Protein AF-A0A2V9K3F4-F1 (afdb_monomer_lite)

Structure (mmCIF, N/CA/C/O backbone):
data_AF-A0A2V9K3F4-F1
#
_entry.id   AF-A0A2V9K3F4-F1
#
loop_
_atom_site.group_PDB
_atom_site.id
_atom_site.type_symbol
_atom_site.label_atom_id
_atom_site.label_alt_id
_atom_site.label_comp_id
_atom_site.label_asym_id
_atom_site.label_entity_id
_atom_site.label_seq_id
_atom_site.pdbx_PDB_ins_code
_atom_site.Cartn_x
_atom_site.Cartn_y
_atom_site.Cartn_z
_atom_site.occupancy
_atom_site.B_iso_or_equiv
_atom_site.auth_seq_id
_atom_site.auth_comp_id
_atom_site.auth_asym_id
_atom_site.auth_atom_id
_atom_site.pdbx_PDB_model_num
ATOM 1 N N . MET A 1 1 ? 18.395 -12.376 15.062 1.00 30.78 1 MET A N 1
ATOM 2 C CA . MET A 1 1 ? 19.536 -12.299 14.127 1.00 30.78 1 MET A CA 1
ATOM 3 C C . MET A 1 1 ? 19.004 -11.731 12.817 1.00 30.78 1 MET A C 1
ATOM 5 O O . MET A 1 1 ? 18.417 -12.458 12.029 1.00 30.78 1 MET A O 1
ATOM 9 N N . LEU A 1 2 ? 19.051 -10.403 12.683 1.00 32.88 2 LEU A N 1
ATOM 10 C CA . LEU A 1 2 ? 18.543 -9.669 11.524 1.00 32.88 2 LEU A CA 1
ATOM 11 C C . LEU A 1 2 ? 19.558 -9.824 10.388 1.00 32.88 2 LEU A C 1
ATOM 13 O O . LEU A 1 2 ? 20.683 -9.348 10.513 1.00 32.88 2 LEU A O 1
ATOM 17 N N . SER A 1 3 ? 19.181 -10.496 9.300 1.00 33.34 3 SER A N 1
ATOM 18 C CA . SER A 1 3 ? 19.919 -10.372 8.042 1.00 33.34 3 SER A CA 1
ATOM 19 C C . SER A 1 3 ? 19.571 -9.002 7.471 1.00 33.34 3 SER A C 1
ATOM 21 O O . SER A 1 3 ? 18.602 -8.833 6.736 1.00 33.34 3 SER A O 1
ATOM 23 N N . VAL A 1 4 ? 20.321 -7.996 7.919 1.00 42.50 4 VAL A N 1
ATOM 24 C CA . VAL A 1 4 ? 20.440 -6.715 7.232 1.00 42.50 4 VAL A CA 1
ATOM 25 C C . VAL A 1 4 ? 21.004 -7.066 5.861 1.00 42.50 4 VAL A C 1
ATOM 27 O O . VAL A 1 4 ? 22.175 -7.419 5.750 1.00 42.50 4 VAL A O 1
ATOM 30 N N . MET A 1 5 ? 20.139 -7.098 4.844 1.00 41.75 5 MET A N 1
ATOM 31 C CA . MET A 1 5 ? 20.550 -7.346 3.467 1.00 41.75 5 MET A CA 1
ATOM 32 C C . MET A 1 5 ? 21.596 -6.297 3.105 1.00 41.75 5 MET A C 1
ATOM 34 O O . MET A 1 5 ? 21.291 -5.105 3.041 1.00 41.75 5 MET A O 1
ATOM 38 N N . GLU A 1 6 ? 22.836 -6.738 2.898 1.00 37.28 6 GLU A N 1
ATOM 39 C CA . GLU A 1 6 ? 23.865 -5.904 2.299 1.00 37.28 6 GLU A CA 1
ATOM 40 C C . GLU A 1 6 ? 23.307 -5.347 0.989 1.00 37.28 6 GLU A C 1
ATOM 42 O O . GLU A 1 6 ? 22.995 -6.087 0.051 1.00 37.28 6 GLU A O 1
ATOM 47 N N . LYS A 1 7 ? 23.164 -4.020 0.934 1.00 43.72 7 LYS A N 1
ATOM 48 C CA . LYS A 1 7 ? 23.034 -3.277 -0.316 1.00 43.72 7 LYS A CA 1
ATOM 49 C C . LYS A 1 7 ? 24.243 -3.686 -1.157 1.00 43.72 7 LYS A C 1
ATOM 51 O O . LYS A 1 7 ? 25.351 -3.216 -0.921 1.00 43.72 7 LYS A O 1
ATOM 56 N N . THR A 1 8 ? 24.065 -4.599 -2.105 1.00 47.72 8 THR A N 1
ATOM 57 C CA . THR A 1 8 ? 25.105 -4.902 -3.087 1.00 47.72 8 THR A CA 1
ATOM 58 C C . THR A 1 8 ? 25.167 -3.707 -4.033 1.00 47.72 8 THR A C 1
ATOM 60 O O . THR A 1 8 ? 24.458 -3.611 -5.028 1.00 47.72 8 THR A O 1
ATOM 63 N N . THR A 1 9 ? 25.977 -2.720 -3.653 1.00 56.34 9 THR A N 1
ATOM 64 C CA . THR A 1 9 ? 26.010 -1.365 -4.229 1.00 56.34 9 THR A CA 1
ATOM 65 C C . THR A 1 9 ? 26.473 -1.326 -5.691 1.00 56.34 9 THR A C 1
ATOM 67 O O . THR A 1 9 ? 26.384 -0.284 -6.331 1.00 56.34 9 THR A O 1
ATOM 70 N N . ASN A 1 10 ? 26.919 -2.448 -6.268 1.00 58.69 10 ASN A N 1
ATOM 71 C CA . ASN A 1 10 ? 27.431 -2.498 -7.635 1.00 58.69 10 ASN A CA 1
ATOM 72 C C . ASN A 1 10 ? 26.589 -3.401 -8.543 1.00 58.69 10 ASN A C 1
ATOM 74 O O . ASN A 1 10 ? 26.589 -4.626 -8.425 1.00 58.69 10 ASN A O 1
ATOM 78 N N . ARG A 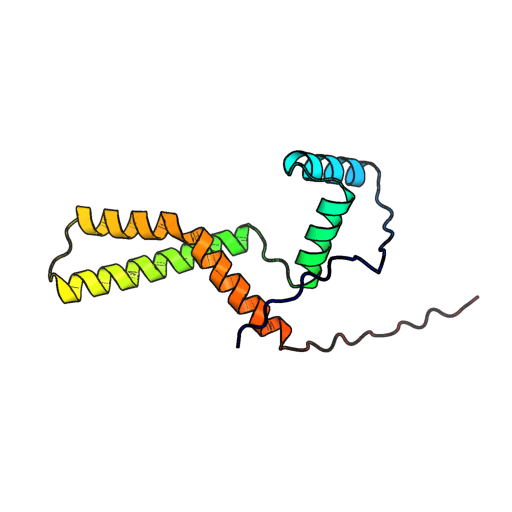1 11 ? 25.918 -2.777 -9.519 1.00 66.19 11 ARG A N 1
ATOM 79 C CA . ARG A 1 11 ? 25.251 -3.458 -10.637 1.00 66.19 11 ARG A CA 1
ATOM 80 C C . ARG A 1 11 ? 26.324 -4.075 -11.549 1.00 66.19 11 ARG A C 1
ATOM 82 O O . ARG A 1 11 ? 27.013 -3.356 -12.263 1.00 66.19 11 ARG A O 1
ATOM 89 N N . THR A 1 12 ? 26.486 -5.400 -11.531 1.00 74.94 12 THR A N 1
ATOM 90 C CA . THR A 1 12 ? 27.555 -6.113 -12.273 1.00 74.94 12 THR A CA 1
ATOM 91 C C . THR A 1 12 ? 27.132 -6.646 -13.646 1.00 74.94 12 THR A C 1
ATOM 93 O O . THR A 1 12 ? 27.963 -7.157 -14.398 1.00 74.94 12 THR A O 1
ATOM 96 N N . LYS A 1 13 ? 25.842 -6.554 -13.988 1.00 80.38 13 LYS A N 1
ATOM 97 C CA . LYS A 1 13 ? 25.260 -7.059 -15.240 1.00 80.38 13 LYS A CA 1
ATOM 98 C C . LYS A 1 13 ? 24.474 -5.952 -15.938 1.00 80.38 13 LYS A C 1
ATOM 100 O O . LYS A 1 13 ? 23.859 -5.118 -15.279 1.00 80.38 13 LYS A O 1
ATOM 105 N N . ARG A 1 14 ? 24.495 -5.951 -17.275 1.00 84.19 14 ARG A N 1
ATOM 106 C CA . ARG A 1 14 ? 23.805 -4.961 -18.113 1.00 84.19 14 ARG A CA 1
ATOM 107 C C . ARG A 1 14 ? 22.762 -5.642 -18.990 1.00 84.19 14 ARG A C 1
ATOM 109 O O . ARG A 1 14 ? 23.044 -6.674 -19.590 1.00 84.19 14 ARG A O 1
ATOM 116 N N . ILE A 1 15 ? 21.598 -5.011 -19.104 1.00 82.94 15 ILE A N 1
ATOM 117 C CA . ILE A 1 15 ? 20.546 -5.369 -20.057 1.00 82.94 15 ILE A CA 1
ATOM 118 C C . ILE A 1 15 ? 20.520 -4.279 -21.135 1.00 82.94 15 ILE A C 1
ATOM 120 O O . ILE A 1 15 ? 20.455 -3.092 -20.815 1.00 82.94 15 ILE A O 1
ATOM 124 N N . GLY A 1 16 ? 20.625 -4.666 -22.406 1.00 86.44 16 GLY A N 1
ATOM 125 C CA . GLY A 1 16 ? 20.460 -3.764 -23.547 1.00 86.44 16 GLY A CA 1
ATOM 126 C C . GLY A 1 16 ? 19.125 -4.032 -24.232 1.00 86.44 16 GLY A C 1
ATOM 127 O O . GLY A 1 16 ? 18.935 -5.121 -24.763 1.00 86.44 16 GLY A O 1
ATOM 128 N N . VAL A 1 17 ? 18.216 -3.055 -24.228 1.00 87.62 17 VAL A N 1
ATOM 129 C CA . VAL A 1 17 ? 16.896 -3.157 -24.874 1.00 87.62 17 VAL A CA 1
ATOM 130 C C . VAL A 1 17 ? 16.772 -2.053 -25.916 1.00 87.62 17 VAL A C 1
ATOM 132 O O . VAL A 1 17 ? 17.080 -0.897 -25.632 1.00 87.62 17 VAL A O 1
ATOM 135 N N . ARG A 1 18 ? 16.328 -2.409 -27.124 1.00 92.69 18 ARG A N 1
ATOM 136 C CA . ARG A 1 18 ? 15.921 -1.440 -28.148 1.00 92.69 18 ARG A CA 1
ATOM 137 C C . ARG A 1 18 ? 14.411 -1.264 -28.065 1.00 92.69 18 ARG A C 1
ATOM 139 O O . ARG A 1 18 ? 13.688 -2.253 -28.009 1.00 92.69 18 ARG A O 1
ATOM 146 N N . VAL A 1 19 ? 13.959 -0.019 -28.058 1.00 92.19 19 VAL A N 1
ATOM 147 C CA . VAL A 1 19 ? 12.542 0.352 -28.040 1.00 92.19 19 VAL A CA 1
ATOM 148 C C . VAL A 1 19 ? 12.266 1.323 -29.180 1.00 92.19 19 VAL A C 1
ATOM 150 O O . VAL A 1 19 ? 13.192 1.956 -29.689 1.00 92.19 19 VAL A O 1
ATOM 153 N N . HIS A 1 20 ? 11.006 1.427 -29.586 1.00 96.88 20 HIS A N 1
ATOM 154 C CA . HIS A 1 20 ? 10.583 2.461 -30.522 1.00 96.88 20 HIS A CA 1
ATOM 155 C C . HIS A 1 20 ? 10.686 3.860 -29.889 1.00 96.88 20 HIS A C 1
ATOM 157 O O . HIS A 1 20 ? 10.682 4.007 -28.664 1.00 96.88 20 HIS A O 1
ATOM 163 N N . GLU A 1 21 ? 10.798 4.884 -30.735 1.00 95.38 21 GLU A N 1
ATOM 164 C CA . GLU A 1 21 ? 11.007 6.281 -30.329 1.00 95.38 21 GLU A CA 1
ATOM 165 C C . GLU A 1 21 ? 9.861 6.823 -29.456 1.00 95.38 21 GLU A C 1
ATOM 167 O O . GLU A 1 21 ? 10.080 7.520 -28.468 1.00 95.38 21 GLU A O 1
ATOM 172 N N . ASP A 1 22 ? 8.620 6.465 -29.769 1.00 96.06 22 ASP A N 1
ATOM 173 C CA . ASP A 1 22 ? 7.430 6.821 -28.992 1.00 96.06 22 ASP A CA 1
ATOM 174 C C . ASP A 1 22 ? 7.463 6.218 -27.577 1.00 96.06 22 ASP A C 1
ATOM 176 O O . ASP A 1 22 ? 7.193 6.906 -26.586 1.00 96.06 22 ASP A O 1
ATOM 180 N N . VAL A 1 23 ? 7.871 4.952 -27.468 1.00 94.38 23 VAL A N 1
ATOM 181 C CA . VAL A 1 23 ? 8.068 4.266 -26.186 1.00 94.38 23 VAL A CA 1
ATOM 182 C C . VAL A 1 23 ? 9.204 4.919 -25.403 1.00 94.38 23 VAL A C 1
ATOM 184 O O . VAL A 1 23 ? 9.040 5.186 -24.213 1.00 94.38 23 VAL A O 1
ATOM 187 N N . PHE A 1 24 ? 10.328 5.231 -26.054 1.00 94.62 24 PHE A N 1
ATOM 188 C CA . PHE A 1 24 ? 11.454 5.919 -25.418 1.00 94.62 24 PHE A CA 1
ATOM 189 C C . PHE A 1 24 ? 11.026 7.258 -24.805 1.00 94.62 24 PHE A C 1
ATOM 191 O O . PHE A 1 24 ? 11.320 7.532 -23.640 1.00 94.62 24 PHE A O 1
ATOM 198 N N . ASN A 1 25 ? 10.268 8.060 -25.556 1.00 95.00 25 ASN A N 1
ATOM 199 C CA . ASN A 1 25 ? 9.778 9.353 -25.089 1.00 95.00 25 ASN A CA 1
ATOM 200 C C . ASN A 1 25 ? 8.803 9.222 -23.911 1.00 95.00 25 ASN A C 1
ATOM 202 O O . ASN A 1 25 ? 8.909 9.986 -22.951 1.00 95.00 25 ASN A O 1
ATOM 206 N N . ARG A 1 26 ? 7.915 8.217 -23.918 1.00 94.94 26 ARG A N 1
ATOM 207 C CA . ARG A 1 26 ? 7.059 7.919 -22.756 1.00 94.94 26 ARG A CA 1
ATOM 208 C C . ARG A 1 26 ? 7.866 7.538 -21.519 1.00 94.94 26 ARG A C 1
ATOM 210 O O . ARG A 1 26 ? 7.616 8.074 -20.445 1.00 94.94 26 ARG A O 1
ATOM 217 N N . LEU A 1 27 ? 8.843 6.641 -21.655 1.00 93.31 27 LEU A N 1
ATOM 218 C CA . LEU A 1 27 ? 9.690 6.230 -20.531 1.00 93.31 27 LEU A CA 1
ATOM 219 C C . LEU A 1 27 ? 10.474 7.418 -19.956 1.00 93.31 27 LEU A C 1
ATOM 221 O O . LEU A 1 27 ? 10.586 7.551 -18.739 1.00 93.31 27 LEU A O 1
ATOM 225 N N . ARG A 1 28 ? 10.956 8.319 -20.822 1.00 93.06 28 ARG A N 1
ATOM 226 C CA . ARG A 1 28 ? 11.623 9.560 -20.411 1.00 93.06 28 ARG A CA 1
ATOM 227 C C . ARG A 1 28 ? 10.698 10.483 -19.619 1.00 93.06 28 ARG A C 1
ATOM 229 O O . ARG A 1 28 ? 11.127 11.049 -18.620 1.00 93.06 28 ARG A O 1
ATOM 236 N N . GLN A 1 29 ? 9.439 10.626 -20.032 1.00 93.62 29 GLN A N 1
ATOM 237 C CA . GLN A 1 29 ? 8.456 11.408 -19.275 1.00 93.62 29 GLN A CA 1
ATOM 238 C C . GLN A 1 29 ? 8.206 10.807 -17.888 1.00 93.62 29 GLN A C 1
ATOM 240 O O . GLN A 1 29 ? 8.220 11.537 -16.900 1.00 93.62 29 GLN A O 1
ATOM 245 N N . PHE A 1 30 ? 8.043 9.484 -17.790 1.00 92.50 30 PHE A N 1
ATOM 246 C CA . PHE A 1 30 ? 7.857 8.826 -16.495 1.00 92.50 30 PHE A CA 1
ATOM 247 C C . PHE A 1 30 ? 9.065 8.986 -15.572 1.00 92.50 30 PHE A C 1
ATOM 249 O O . PHE A 1 30 ? 8.882 9.285 -14.395 1.00 92.50 30 PHE A O 1
ATOM 256 N N . SER A 1 31 ? 10.288 8.857 -16.096 1.00 92.56 31 SER A N 1
ATOM 257 C CA . SER A 1 31 ? 11.487 9.043 -15.275 1.00 92.56 31 SER A CA 1
ATOM 258 C C . SER A 1 31 ? 11.617 10.484 -14.774 1.00 92.56 31 SER A C 1
ATOM 260 O O . SER A 1 31 ? 11.990 10.692 -13.625 1.00 92.56 31 SER A O 1
ATOM 262 N N . MET A 1 32 ? 11.265 11.477 -15.602 1.00 90.88 32 MET A N 1
ATOM 263 C CA . MET A 1 32 ? 11.268 12.891 -15.206 1.00 90.88 32 MET A CA 1
ATOM 264 C C . MET A 1 32 ? 10.230 13.200 -14.123 1.00 90.88 32 MET A C 1
ATOM 266 O O . MET A 1 32 ? 10.544 13.937 -13.195 1.00 90.88 32 MET A O 1
ATOM 270 N N . ASN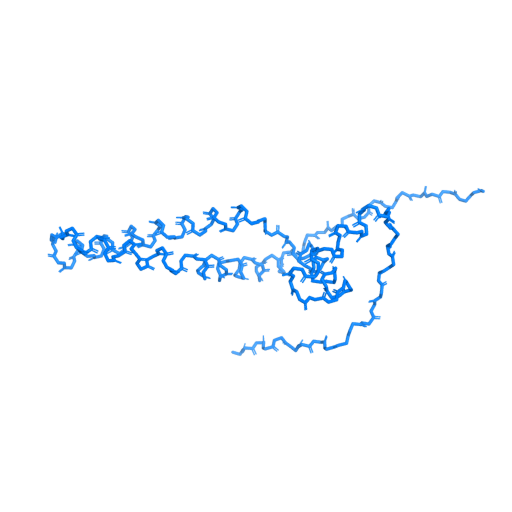 A 1 33 ? 9.032 12.615 -14.208 1.00 90.50 33 ASN A N 1
ATOM 271 C CA . ASN A 1 33 ? 7.986 12.794 -13.194 1.00 90.50 33 ASN A CA 1
ATOM 272 C C . ASN A 1 33 ? 8.389 12.244 -11.817 1.00 90.50 33 ASN A C 1
ATOM 274 O O . ASN A 1 33 ? 7.863 12.694 -10.806 1.00 90.50 33 ASN A O 1
ATOM 278 N N . GLU A 1 34 ? 9.297 11.268 -11.780 1.00 88.31 34 GLU A N 1
ATOM 279 C CA . GLU A 1 34 ? 9.838 10.681 -10.550 1.00 88.31 34 GLU A CA 1
ATOM 280 C C . GLU A 1 34 ? 11.235 11.219 -10.184 1.00 88.31 34 GLU A C 1
ATOM 282 O O . GLU A 1 34 ? 11.888 10.642 -9.320 1.00 88.31 34 GLU A O 1
ATOM 287 N N . GLU A 1 35 ? 11.711 12.282 -10.848 1.00 91.38 35 GLU A N 1
ATOM 288 C CA . GLU A 1 35 ? 13.031 12.901 -10.621 1.00 91.38 35 GLU A CA 1
ATOM 289 C C . GLU A 1 35 ? 14.225 11.927 -10.748 1.00 91.38 35 GLU A C 1
ATOM 291 O O . GLU A 1 35 ? 15.255 12.074 -10.092 1.00 91.38 35 GLU A O 1
ATOM 296 N N . LYS A 1 36 ? 14.112 10.925 -11.630 1.00 90.62 36 LYS A N 1
ATOM 297 C CA . LYS A 1 36 ? 15.124 9.874 -11.846 1.00 90.62 36 LYS A CA 1
ATOM 298 C C . LYS A 1 36 ? 15.715 9.921 -13.249 1.00 90.62 36 LYS A C 1
ATOM 300 O O . LYS A 1 36 ? 15.064 10.327 -14.219 1.00 90.62 36 LYS A O 1
ATOM 305 N N . THR A 1 37 ? 16.939 9.409 -13.405 1.00 91.75 37 THR A N 1
ATOM 306 C CA . THR A 1 37 ? 17.452 9.119 -14.751 1.00 91.75 37 THR A CA 1
ATOM 307 C C . THR A 1 37 ? 16.666 7.967 -15.381 1.00 91.75 37 THR A C 1
ATOM 309 O O . THR A 1 37 ? 16.166 7.072 -14.696 1.00 91.75 37 THR A O 1
ATOM 312 N N . LEU 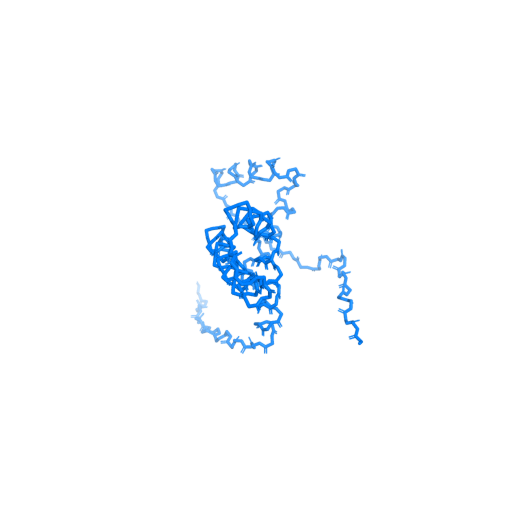A 1 38 ? 16.597 7.940 -16.715 1.00 90.81 38 LEU A N 1
ATOM 313 C CA . LEU A 1 38 ? 15.908 6.871 -17.443 1.00 90.81 38 LEU A CA 1
ATOM 314 C C . LEU A 1 38 ? 16.458 5.477 -17.087 1.00 90.81 38 LEU A C 1
ATOM 316 O O . LEU A 1 38 ? 15.704 4.517 -16.967 1.00 90.81 38 LEU A O 1
ATOM 320 N N . GLY A 1 39 ? 17.777 5.368 -16.900 1.00 88.69 39 GLY A N 1
ATOM 321 C CA . GLY A 1 39 ? 18.429 4.114 -16.524 1.00 88.69 39 GLY A CA 1
ATOM 322 C C . GLY A 1 39 ? 18.064 3.647 -15.115 1.00 88.69 39 GLY A C 1
ATOM 323 O O . GLY A 1 39 ? 17.818 2.457 -14.919 1.00 88.69 39 GLY A O 1
ATOM 324 N N . GLU A 1 40 ? 17.996 4.564 -14.149 1.00 88.00 40 GLU A N 1
ATOM 325 C CA . GLU A 1 40 ? 17.576 4.256 -12.776 1.00 88.00 40 GLU A CA 1
ATOM 326 C C . GLU A 1 40 ? 16.115 3.830 -12.733 1.00 88.00 40 GLU A C 1
ATOM 328 O O . GLU A 1 40 ? 15.817 2.753 -12.219 1.00 88.00 40 GLU A O 1
ATOM 333 N N . TRP A 1 41 ? 15.236 4.610 -13.364 1.00 92.25 41 TRP A N 1
ATOM 334 C CA . TRP A 1 41 ? 13.810 4.311 -13.425 1.00 92.25 41 TRP A CA 1
ATOM 335 C C . TRP A 1 41 ? 13.553 2.938 -14.064 1.00 92.25 41 TRP A C 1
ATOM 337 O O . TRP A 1 41 ? 12.882 2.089 -13.481 1.00 92.25 41 TRP A O 1
ATOM 347 N N . CYS A 1 42 ? 14.168 2.655 -15.218 1.00 89.88 42 CYS A N 1
ATOM 348 C CA . CYS A 1 42 ? 14.047 1.347 -15.867 1.00 89.88 42 CYS A CA 1
ATOM 349 C C . CYS A 1 42 ? 14.622 0.214 -15.005 1.00 89.88 42 CYS A C 1
ATOM 351 O O . CYS A 1 42 ? 14.033 -0.864 -14.944 1.00 89.88 42 CYS A O 1
ATOM 353 N N . SER A 1 43 ? 15.761 0.432 -14.337 1.00 86.44 43 SER A N 1
ATOM 354 C CA . SER A 1 43 ? 16.365 -0.569 -13.450 1.00 86.44 43 SER A CA 1
ATOM 355 C C . SER A 1 43 ? 15.443 -0.917 -12.286 1.00 86.44 43 SER A C 1
ATOM 357 O O . SER A 1 43 ? 15.347 -2.093 -11.941 1.00 86.44 43 SER A O 1
ATOM 359 N N . GLU A 1 44 ? 14.792 0.070 -11.677 1.00 85.06 44 GLU A N 1
ATOM 360 C CA . GLU A 1 44 ? 13.847 -0.143 -10.580 1.00 85.06 44 GLU A CA 1
ATOM 361 C C . GLU A 1 44 ? 12.622 -0.913 -11.061 1.00 85.06 44 GLU A C 1
ATOM 363 O O . GLU A 1 44 ? 12.325 -1.969 -10.511 1.00 85.06 44 GLU A O 1
ATOM 368 N N . ARG A 1 45 ? 11.989 -0.482 -12.159 1.00 86.56 45 ARG A N 1
ATOM 369 C CA . ARG A 1 45 ? 10.809 -1.172 -12.706 1.00 86.56 45 ARG A CA 1
ATOM 370 C C . ARG A 1 45 ? 11.101 -2.606 -13.145 1.00 86.56 45 ARG A C 1
ATOM 372 O O . ARG A 1 45 ? 10.302 -3.499 -12.886 1.00 86.56 45 ARG A O 1
ATOM 379 N N . LEU A 1 46 ? 12.254 -2.861 -13.767 1.00 86.25 46 LEU A N 1
ATOM 380 C CA . LEU A 1 46 ? 12.672 -4.225 -14.114 1.00 86.25 46 LEU A CA 1
ATOM 381 C C . LEU A 1 46 ? 12.937 -5.080 -12.873 1.00 86.25 46 LEU A C 1
ATOM 383 O O . LEU A 1 46 ? 12.640 -6.272 -12.879 1.00 86.25 46 LEU A O 1
ATOM 387 N N . THR A 1 47 ? 13.475 -4.474 -11.814 1.00 81.25 47 THR A N 1
ATOM 388 C CA . THR A 1 47 ? 13.675 -5.156 -10.532 1.00 81.25 47 THR A CA 1
ATOM 389 C C . THR A 1 47 ? 12.322 -5.501 -9.911 1.00 81.25 47 THR A C 1
ATOM 391 O O . THR A 1 47 ? 12.090 -6.664 -9.603 1.00 81.25 47 THR A O 1
ATOM 394 N N . GLU A 1 48 ? 11.395 -4.546 -9.815 1.00 77.19 48 GLU A N 1
ATOM 395 C CA . GLU A 1 48 ? 10.027 -4.781 -9.328 1.00 77.19 48 GLU A CA 1
ATOM 396 C C . GLU A 1 48 ? 9.331 -5.908 -10.102 1.00 77.19 48 GLU A C 1
ATOM 398 O O . GLU A 1 48 ? 8.777 -6.822 -9.501 1.00 77.19 48 GLU A O 1
ATOM 403 N N . LEU A 1 49 ? 9.413 -5.902 -11.437 1.00 79.25 49 LEU A N 1
ATOM 404 C CA . LEU A 1 49 ? 8.839 -6.962 -12.270 1.00 79.25 49 LEU A CA 1
ATOM 405 C C . LEU A 1 49 ? 9.469 -8.333 -12.000 1.00 79.25 49 LEU A C 1
ATOM 407 O O . LEU A 1 49 ? 8.749 -9.329 -11.940 1.00 79.25 49 LEU A O 1
ATOM 411 N N . ALA A 1 50 ? 10.791 -8.397 -11.828 1.00 78.38 50 ALA A N 1
ATOM 412 C CA . ALA A 1 50 ? 11.504 -9.650 -11.584 1.00 78.38 50 ALA A CA 1
ATOM 413 C C . ALA A 1 50 ? 11.164 -10.279 -10.223 1.00 78.38 50 ALA A C 1
ATOM 415 O O . ALA A 1 50 ? 11.146 -11.503 -1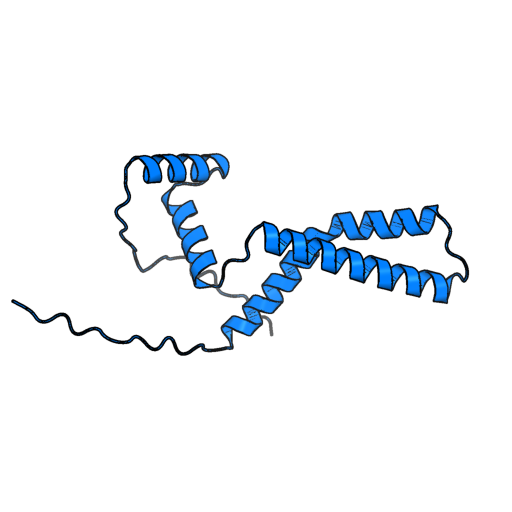0.105 1.00 78.38 50 ALA A O 1
ATOM 416 N N . TRP A 1 51 ? 10.875 -9.457 -9.212 1.00 69.19 51 TRP A N 1
ATOM 417 C CA . TRP A 1 51 ? 10.512 -9.913 -7.863 1.00 69.19 51 TRP A CA 1
ATOM 418 C C . TRP A 1 51 ? 9.000 -10.085 -7.654 1.00 69.19 51 TRP A C 1
ATOM 420 O O . TRP A 1 51 ? 8.568 -10.505 -6.581 1.00 69.19 51 TRP A O 1
ATOM 430 N N . GLY A 1 52 ? 8.206 -9.834 -8.697 1.00 68.06 52 GLY A N 1
ATOM 431 C CA . GLY A 1 52 ? 6.753 -9.784 -8.645 1.00 68.06 52 GLY A CA 1
ATOM 432 C C . GLY A 1 52 ? 6.291 -8.339 -8.507 1.00 68.06 52 GLY A C 1
ATOM 433 O O . GLY A 1 52 ? 6.595 -7.662 -7.533 1.00 68.06 52 GLY A O 1
ATOM 434 N N . PHE A 1 53 ? 5.553 -7.863 -9.505 1.00 72.69 53 PHE A N 1
ATOM 435 C CA . PHE A 1 53 ? 4.992 -6.519 -9.508 1.00 72.69 53 PHE A CA 1
ATOM 436 C C . PHE A 1 53 ? 3.557 -6.556 -8.990 1.00 72.69 53 PHE A C 1
ATOM 438 O O . PHE A 1 53 ? 2.690 -7.208 -9.578 1.00 72.69 53 PHE A O 1
ATOM 445 N N . VAL A 1 54 ? 3.288 -5.819 -7.915 1.00 77.25 54 VAL A N 1
ATOM 446 C CA . VAL A 1 54 ? 1.920 -5.537 -7.471 1.00 77.25 54 VAL A CA 1
ATOM 447 C C . VAL A 1 54 ? 1.460 -4.265 -8.156 1.00 77.25 54 VAL A C 1
ATOM 449 O O . VAL A 1 54 ? 2.064 -3.204 -8.009 1.00 77.25 54 VAL A O 1
ATOM 452 N N . THR A 1 55 ? 0.374 -4.377 -8.915 1.00 83.12 55 THR A N 1
ATOM 453 C CA . THR A 1 55 ? -0.199 -3.229 -9.614 1.00 83.12 55 THR A CA 1
ATOM 454 C C . THR A 1 55 ? -0.682 -2.174 -8.610 1.00 83.12 55 THR A C 1
ATOM 456 O O . THR A 1 55 ? -1.111 -2.531 -7.509 1.00 83.12 55 THR A O 1
ATOM 459 N N . PRO A 1 56 ? -0.696 -0.876 -8.972 1.00 85.00 56 PRO A N 1
ATOM 460 C CA . PRO A 1 56 ? -1.239 0.168 -8.101 1.00 85.00 56 PRO A CA 1
ATOM 461 C C . PRO A 1 56 ? -2.671 -0.127 -7.639 1.00 85.00 56 PRO A C 1
ATOM 463 O O . PRO A 1 56 ? -3.006 0.091 -6.478 1.00 85.00 56 PRO A O 1
ATOM 466 N N . PHE A 1 57 ? -3.493 -0.701 -8.525 1.00 86.81 57 PHE A N 1
ATOM 467 C CA . PHE A 1 57 ? -4.847 -1.141 -8.196 1.00 86.81 57 PHE A CA 1
ATOM 468 C C . PHE A 1 57 ? -4.857 -2.261 -7.148 1.00 86.81 57 PHE A C 1
ATOM 470 O O . PHE A 1 57 ? -5.614 -2.187 -6.186 1.00 86.81 57 PHE A O 1
ATOM 477 N N . ALA A 1 58 ? -3.994 -3.270 -7.288 1.00 87.00 58 ALA A N 1
ATOM 478 C CA . ALA A 1 58 ? -3.883 -4.342 -6.304 1.00 87.00 58 ALA A CA 1
ATOM 479 C C . ALA A 1 58 ? -3.356 -3.835 -4.948 1.00 87.00 58 ALA A C 1
ATOM 481 O O . ALA A 1 58 ? -3.858 -4.270 -3.914 1.00 87.00 58 ALA A O 1
ATOM 482 N N . LYS A 1 59 ? -2.414 -2.874 -4.932 1.00 89.62 59 LYS A N 1
ATOM 483 C CA . LYS A 1 59 ? -1.961 -2.215 -3.690 1.00 89.62 59 LYS A CA 1
ATOM 484 C C . LYS A 1 59 ? -3.106 -1.448 -3.024 1.00 89.62 59 LYS A C 1
ATOM 486 O O . LYS A 1 59 ? -3.303 -1.588 -1.822 1.00 89.62 59 LYS A O 1
ATOM 491 N N . ALA A 1 60 ? -3.877 -0.679 -3.795 1.00 91.94 60 ALA A N 1
ATOM 492 C CA . ALA A 1 60 ? -5.033 0.052 -3.279 1.00 91.94 60 ALA A CA 1
ATOM 493 C C . ALA A 1 60 ? -6.109 -0.893 -2.726 1.00 91.94 60 ALA A C 1
ATOM 495 O O . ALA A 1 60 ? -6.619 -0.664 -1.636 1.00 91.94 60 ALA A O 1
ATOM 496 N N . LEU A 1 61 ? -6.401 -1.990 -3.430 1.00 95.19 61 LEU A N 1
ATOM 497 C CA . LEU A 1 61 ? -7.357 -2.993 -2.967 1.00 95.19 61 LEU A CA 1
ATOM 498 C C . LEU A 1 61 ? -6.907 -3.642 -1.652 1.00 95.19 61 LEU A C 1
ATOM 500 O O . LEU A 1 61 ? -7.710 -3.782 -0.735 1.00 95.19 61 LEU A O 1
ATOM 504 N N . LEU A 1 62 ? -5.626 -4.009 -1.543 1.00 94.25 62 LEU A N 1
ATOM 505 C CA . LEU A 1 62 ? -5.076 -4.563 -0.307 1.00 94.25 62 LEU A CA 1
ATOM 506 C C . LEU A 1 62 ? -5.166 -3.562 0.852 1.00 94.25 62 LEU A C 1
ATOM 508 O O . LEU A 1 62 ? -5.525 -3.959 1.955 1.00 94.25 62 LEU A O 1
ATOM 512 N N . ALA A 1 63 ? -4.895 -2.281 0.593 1.00 95.56 63 ALA A N 1
ATOM 513 C CA . ALA A 1 63 ? -5.030 -1.220 1.586 1.00 95.56 63 ALA A CA 1
ATOM 514 C C . ALA A 1 63 ? -6.475 -1.073 2.089 1.00 95.56 63 ALA A C 1
ATOM 516 O O . ALA A 1 63 ? -6.694 -1.001 3.294 1.00 95.56 63 ALA A O 1
ATOM 517 N N . GLU A 1 64 ? -7.474 -1.092 1.202 1.00 97.75 64 GLU A N 1
ATOM 518 C CA . GLU A 1 64 ? -8.883 -1.040 1.627 1.00 97.75 64 GLU A CA 1
ATOM 519 C C . GLU A 1 64 ? -9.306 -2.281 2.427 1.00 97.75 64 GLU A C 1
ATOM 521 O O . GLU A 1 64 ? -10.067 -2.170 3.390 1.00 97.75 64 GLU A O 1
ATOM 526 N N . ILE A 1 65 ? -8.796 -3.466 2.066 1.00 96.56 65 ILE A N 1
ATOM 527 C CA . ILE A 1 65 ? -9.052 -4.705 2.815 1.00 96.56 65 ILE A CA 1
ATOM 528 C C . ILE A 1 65 ? -8.430 -4.626 4.214 1.00 96.56 65 ILE A C 1
ATOM 530 O O . ILE A 1 65 ? -9.123 -4.922 5.187 1.00 96.56 65 ILE A O 1
ATOM 534 N N . ALA A 1 66 ? -7.166 -4.206 4.321 1.00 94.69 66 ALA A N 1
ATOM 535 C CA . ALA A 1 66 ? -6.464 -4.056 5.597 1.00 94.69 66 ALA A CA 1
ATOM 536 C C . ALA A 1 66 ? -7.178 -3.048 6.511 1.00 94.69 66 ALA A C 1
ATOM 538 O O . ALA A 1 66 ? -7.553 -3.397 7.628 1.00 94.69 66 ALA A O 1
ATOM 539 N N . ALA A 1 67 ? -7.509 -1.861 5.990 1.00 97.25 67 ALA A N 1
ATOM 540 C CA . ALA A 1 67 ? -8.262 -0.854 6.736 1.00 97.25 67 ALA A CA 1
ATOM 541 C C . ALA A 1 67 ? -9.617 -1.388 7.224 1.00 97.25 67 ALA A C 1
ATOM 543 O O . ALA A 1 67 ? -9.992 -1.186 8.374 1.00 97.25 67 ALA A O 1
ATOM 544 N N . SER A 1 68 ? -10.352 -2.111 6.373 1.00 97.75 68 SER A N 1
ATOM 545 C CA . SER A 1 68 ? -11.647 -2.693 6.751 1.00 97.75 68 SER A CA 1
ATOM 546 C C . SER A 1 68 ? -11.514 -3.729 7.874 1.00 97.75 68 SER A C 1
ATOM 548 O O . SER A 1 68 ? -12.374 -3.804 8.758 1.00 97.75 68 SER A O 1
ATOM 550 N N . GLN A 1 69 ? -10.442 -4.528 7.856 1.00 96.69 69 GLN A N 1
ATOM 551 C CA . GLN A 1 69 ? -10.138 -5.496 8.911 1.00 96.69 69 GLN A CA 1
ATOM 552 C C . GLN A 1 69 ? -9.782 -4.794 10.222 1.00 96.69 69 GLN A C 1
ATOM 554 O O . GLN A 1 69 ? -10.356 -5.140 11.255 1.00 96.69 69 GLN A O 1
ATOM 559 N N . ASP A 1 70 ? -8.912 -3.786 10.174 1.00 96.75 70 ASP A N 1
ATOM 560 C CA . ASP A 1 70 ? -8.497 -3.014 11.346 1.00 96.75 70 ASP A CA 1
ATOM 561 C C . ASP A 1 70 ? -9.686 -2.283 11.991 1.00 96.75 70 ASP A C 1
ATOM 563 O O . ASP A 1 70 ? -9.951 -2.454 13.183 1.00 96.75 70 ASP A O 1
ATOM 567 N N . ILE A 1 71 ? -10.515 -1.604 11.187 1.00 97.75 71 ILE A N 1
ATOM 568 C CA . ILE A 1 71 ? -11.771 -0.988 11.647 1.00 97.75 71 ILE A CA 1
ATOM 569 C C . ILE A 1 71 ? -12.642 -2.022 12.360 1.00 97.75 71 ILE A C 1
ATOM 571 O O . ILE A 1 71 ? -13.121 -1.779 13.466 1.00 97.75 71 ILE A O 1
ATOM 575 N N . THR A 1 72 ? -12.844 -3.192 11.752 1.00 97.75 72 THR A N 1
ATOM 576 C CA . THR A 1 72 ? -13.696 -4.239 12.332 1.00 97.75 72 THR A CA 1
ATOM 577 C C . THR A 1 72 ? -13.155 -4.713 13.681 1.00 97.75 72 THR A C 1
ATOM 579 O O . THR A 1 72 ? -13.910 -4.800 14.651 1.00 97.75 72 THR A O 1
ATOM 582 N N . VAL A 1 73 ? -11.852 -4.990 13.766 1.00 97.06 73 VAL A N 1
ATOM 583 C CA . VAL A 1 73 ? -11.199 -5.446 15.000 1.00 97.06 73 VAL A CA 1
ATOM 584 C C . VAL A 1 73 ? -11.292 -4.380 16.090 1.00 97.06 73 VAL A C 1
ATOM 586 O O . VAL A 1 73 ? -11.705 -4.688 17.211 1.00 97.06 73 VAL A O 1
ATOM 589 N N . GLN A 1 74 ? -10.977 -3.126 15.770 1.00 96.62 74 GLN A N 1
ATOM 590 C CA . GLN A 1 74 ? -11.015 -2.029 16.734 1.00 96.62 74 GLN A CA 1
ATOM 591 C C . GLN A 1 74 ? -12.435 -1.724 17.220 1.00 96.62 74 GLN A C 1
ATOM 593 O O . GLN A 1 74 ? -12.631 -1.476 18.410 1.00 96.62 74 GLN A O 1
ATOM 598 N N . LEU A 1 75 ? -13.445 -1.797 16.347 1.00 96.44 75 LEU A N 1
ATOM 599 C CA . LEU A 1 75 ? -14.845 -1.639 16.748 1.00 96.44 75 LEU A CA 1
ATOM 600 C C . LEU A 1 75 ? -15.288 -2.759 17.695 1.00 96.44 75 LEU A C 1
ATOM 602 O O . LEU A 1 75 ? -15.891 -2.474 18.730 1.00 96.44 75 LEU A O 1
ATOM 606 N N . LEU A 1 76 ? -14.964 -4.019 17.384 1.00 95.75 76 LEU A N 1
ATOM 607 C CA . LEU A 1 76 ? -15.271 -5.154 18.262 1.00 95.75 76 LEU A CA 1
ATOM 608 C C . LEU A 1 76 ? -14.580 -5.013 19.623 1.00 95.75 76 LEU A C 1
ATOM 610 O O . LEU A 1 76 ? -15.205 -5.243 20.659 1.00 95.75 76 LEU A O 1
ATOM 614 N N . PHE A 1 77 ? -13.319 -4.578 19.633 1.00 95.75 77 PHE A N 1
ATOM 615 C CA . PHE A 1 77 ? -12.577 -4.325 20.864 1.00 95.75 77 PHE A CA 1
ATOM 616 C C . PHE A 1 77 ? -13.188 -3.179 21.684 1.00 95.75 77 PHE A C 1
ATOM 618 O O . PHE A 1 77 ? -13.352 -3.301 22.900 1.00 95.75 77 PHE A O 1
ATOM 625 N N . ALA A 1 78 ? -13.589 -2.084 21.035 1.00 94.31 78 ALA A N 1
ATOM 626 C CA . ALA A 1 78 ? -14.255 -0.961 21.688 1.00 94.31 78 ALA A CA 1
ATOM 627 C C . ALA A 1 78 ? -15.607 -1.371 22.295 1.00 94.31 78 ALA A C 1
ATOM 629 O O . ALA A 1 78 ? -15.903 -0.999 23.427 1.00 94.31 78 ALA A O 1
ATOM 630 N N . ILE A 1 79 ? -16.401 -2.194 21.600 1.00 94.94 79 ILE A N 1
ATOM 631 C CA . ILE A 1 79 ? -17.652 -2.750 22.147 1.00 94.94 79 ILE A CA 1
ATOM 632 C C . ILE A 1 79 ? -17.360 -3.611 23.376 1.00 94.94 79 ILE A C 1
ATOM 634 O O . ILE A 1 79 ? -17.997 -3.438 24.412 1.00 94.94 79 ILE A O 1
ATOM 638 N N . ALA A 1 80 ? -16.383 -4.515 23.284 1.00 93.75 80 ALA A N 1
ATOM 639 C CA . ALA A 1 80 ? -16.049 -5.425 24.375 1.00 93.75 80 ALA A CA 1
ATOM 640 C C . ALA A 1 80 ? -15.552 -4.695 25.635 1.00 93.75 80 ALA A C 1
ATOM 642 O O . ALA A 1 80 ? -15.775 -5.171 26.746 1.00 93.75 80 ALA A O 1
ATOM 643 N N . THR A 1 81 ? -14.888 -3.546 25.474 1.00 93.38 81 THR A N 1
ATOM 644 C CA . THR A 1 81 ? -14.256 -2.808 26.580 1.00 93.38 81 THR A CA 1
ATOM 645 C C . THR A 1 81 ? -15.098 -1.652 27.122 1.00 93.38 81 THR A C 1
ATOM 647 O O . THR A 1 81 ? -15.073 -1.395 28.322 1.00 93.38 81 THR A O 1
ATOM 650 N N . GLN A 1 82 ? -15.848 -0.955 26.266 1.00 89.19 82 GLN A N 1
ATOM 651 C CA . GLN A 1 82 ? -16.602 0.262 26.611 1.00 89.19 82 GLN A CA 1
ATOM 652 C C . GLN A 1 82 ? -18.122 0.043 26.573 1.00 89.19 82 GLN A C 1
ATOM 654 O O . GLN A 1 82 ? -18.899 0.924 26.945 1.00 89.19 82 GLN A O 1
ATOM 659 N N . GLY A 1 83 ? -18.570 -1.129 26.116 1.00 84.44 83 GLY A N 1
ATOM 660 C CA . GLY A 1 83 ? -19.974 -1.505 25.990 1.00 84.44 83 GLY A CA 1
ATOM 661 C C . GLY A 1 83 ? -20.650 -0.866 24.779 1.00 84.44 83 GLY A C 1
ATOM 662 O O . GLY A 1 83 ? -21.056 -1.568 23.855 1.00 84.44 83 GLY A O 1
ATOM 663 N N . ARG A 1 84 ? -20.794 0.467 24.768 1.00 87.88 84 ARG A N 1
ATOM 664 C CA . ARG A 1 84 ? -21.520 1.189 23.711 1.00 87.88 84 ARG A CA 1
ATOM 665 C C . ARG A 1 84 ? -20.603 2.117 22.923 1.00 87.88 84 ARG A C 1
ATOM 667 O O . ARG A 1 84 ? -19.983 3.013 23.482 1.00 87.88 84 ARG A O 1
ATOM 674 N N . LEU A 1 85 ? -20.588 1.935 21.604 1.00 91.75 85 LEU A N 1
ATOM 675 C CA . LEU A 1 85 ? -19.877 2.811 20.677 1.00 91.75 85 LEU A CA 1
ATOM 676 C C . LEU A 1 85 ? -20.608 4.144 20.507 1.00 91.75 85 LEU A C 1
ATOM 678 O O . LEU A 1 85 ? -21.806 4.179 20.209 1.00 91.75 85 LEU A O 1
ATOM 682 N N . THR A 1 86 ? -19.862 5.236 20.646 1.00 93.88 86 THR A N 1
ATOM 683 C CA . THR A 1 86 ? -20.296 6.569 20.222 1.00 93.88 86 THR A CA 1
ATOM 684 C C . THR A 1 86 ? -19.949 6.792 18.752 1.00 93.88 86 THR A C 1
ATOM 686 O O . THR A 1 86 ? -19.058 6.144 18.196 1.00 93.88 86 THR A O 1
ATOM 689 N N . ARG A 1 87 ? -20.645 7.727 18.100 1.00 94.25 87 ARG A N 1
ATOM 690 C CA . ARG A 1 87 ? -20.389 8.062 16.692 1.00 94.25 87 ARG A CA 1
ATOM 691 C C . ARG A 1 87 ? -18.999 8.666 16.507 1.00 94.25 87 ARG A C 1
ATOM 693 O O . ARG A 1 87 ? -18.328 8.388 15.514 1.00 94.25 87 ARG A O 1
ATOM 700 N N . GLU A 1 88 ? -18.572 9.465 17.475 1.00 95.25 88 GLU A N 1
ATOM 701 C CA . GLU A 1 88 ? -17.250 10.074 17.529 1.00 95.25 88 GLU A CA 1
ATOM 702 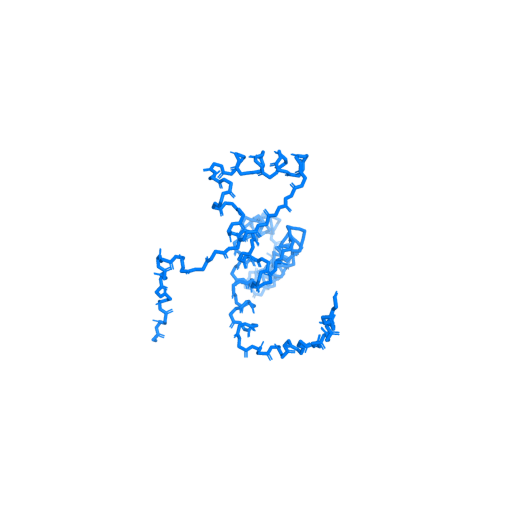C C . GLU A 1 88 ? -16.177 8.984 17.534 1.00 95.25 88 GLU A C 1
ATOM 704 O O . GLU A 1 88 ? -15.262 9.034 16.716 1.00 95.25 88 GLU A O 1
ATOM 709 N N . LYS A 1 89 ? -16.342 7.937 18.359 1.00 93.94 89 LYS A N 1
ATOM 710 C CA . LYS A 1 89 ? -15.349 6.862 18.442 1.00 93.94 89 LYS A CA 1
ATOM 711 C C . LYS A 1 89 ? -15.272 6.021 17.169 1.00 93.94 89 LYS A C 1
ATOM 713 O O . LYS A 1 89 ? -14.178 5.675 16.734 1.00 93.94 89 LYS A O 1
ATOM 718 N N . VAL A 1 90 ? -16.413 5.731 16.538 1.00 96.19 90 VAL A N 1
ATOM 719 C CA . VAL A 1 90 ? -16.445 5.053 15.227 1.00 96.19 90 VAL A CA 1
ATOM 720 C C . VAL A 1 90 ? -15.690 5.869 14.173 1.00 96.19 90 VAL A C 1
ATOM 722 O O . VAL A 1 90 ? -14.940 5.310 13.375 1.00 96.19 90 VAL A O 1
ATOM 725 N N . THR A 1 91 ? -15.877 7.190 14.181 1.00 97.25 91 THR A N 1
ATOM 726 C CA . THR A 1 91 ? -15.242 8.101 13.219 1.00 97.25 91 THR A CA 1
ATOM 727 C C . THR A 1 91 ? -13.732 8.169 13.443 1.00 97.25 91 THR A C 1
ATOM 729 O O . THR A 1 91 ? -12.980 8.091 12.479 1.00 97.25 91 THR A O 1
ATOM 732 N N . GLU A 1 92 ? -13.291 8.247 14.700 1.00 96.75 92 GLU A N 1
ATOM 733 C CA . GLU A 1 92 ? -11.874 8.217 15.086 1.00 96.75 92 GLU A CA 1
ATOM 734 C C . GLU A 1 92 ? -11.180 6.929 14.614 1.00 96.75 92 GLU A C 1
ATOM 736 O O . GLU A 1 92 ? -10.159 7.002 13.936 1.00 96.75 92 GLU A O 1
ATOM 741 N N . ILE A 1 93 ? -11.770 5.760 14.899 1.00 96.81 93 ILE A N 1
ATOM 742 C CA . ILE A 1 93 ? -11.240 4.451 14.473 1.00 96.81 93 ILE A CA 1
ATOM 743 C C . ILE A 1 93 ? -11.141 4.376 12.944 1.00 96.81 93 ILE A C 1
ATOM 745 O O . ILE A 1 93 ? -10.117 3.979 12.395 1.00 96.81 93 ILE A O 1
ATOM 749 N N . THR A 1 94 ? -12.202 4.793 12.248 1.00 96.69 94 THR A N 1
ATOM 750 C CA . THR A 1 94 ? -12.256 4.760 10.780 1.00 96.69 94 THR A CA 1
ATOM 751 C C . THR A 1 94 ? -11.209 5.678 10.153 1.00 96.69 94 THR A C 1
ATOM 753 O O . THR A 1 94 ? -10.543 5.291 9.194 1.00 96.69 94 THR A O 1
ATOM 756 N N . ALA A 1 95 ? -11.043 6.887 10.693 1.00 97.00 95 ALA A N 1
ATOM 757 C CA . ALA A 1 95 ? -10.056 7.842 10.206 1.00 97.00 95 ALA A CA 1
ATOM 758 C C . ALA A 1 95 ? -8.625 7.321 10.400 1.00 97.00 95 ALA A C 1
ATOM 760 O O . ALA A 1 95 ? -7.852 7.334 9.445 1.00 97.00 95 ALA A O 1
ATOM 761 N N . ALA A 1 96 ? -8.307 6.799 11.590 1.00 96.00 96 ALA A N 1
ATOM 762 C CA . ALA A 1 96 ? -6.986 6.255 11.895 1.00 96.00 96 ALA A CA 1
ATOM 763 C C . ALA A 1 96 ? -6.613 5.085 10.966 1.00 96.00 96 ALA A C 1
ATOM 765 O O . ALA A 1 96 ? -5.531 5.077 10.379 1.00 96.00 96 ALA A O 1
ATOM 766 N N . ALA A 1 97 ? -7.534 4.138 10.756 1.00 96.00 97 ALA A N 1
ATOM 767 C CA . ALA A 1 97 ? -7.301 3.008 9.857 1.00 96.00 97 ALA A CA 1
ATOM 768 C C . ALA A 1 97 ? -7.092 3.459 8.400 1.00 96.00 97 ALA A C 1
ATOM 770 O O . ALA A 1 97 ? -6.222 2.950 7.693 1.00 96.00 97 ALA A O 1
ATOM 771 N N . HIS A 1 98 ? -7.859 4.448 7.928 1.00 96.25 98 HIS A N 1
ATOM 772 C CA . HIS A 1 98 ? -7.686 4.980 6.576 1.00 96.25 98 HIS A CA 1
ATOM 773 C C . HIS A 1 98 ? -6.396 5.780 6.380 1.00 96.25 98 HIS A C 1
ATOM 775 O O . HIS A 1 98 ? -5.904 5.825 5.251 1.00 96.25 98 HIS A O 1
ATOM 781 N N . GLU A 1 99 ? -5.857 6.397 7.429 1.00 95.69 99 GLU A N 1
ATOM 782 C CA . GLU A 1 99 ? -4.566 7.089 7.389 1.00 95.69 99 GLU A CA 1
ATOM 783 C C . GLU A 1 99 ? -3.404 6.089 7.264 1.00 95.69 99 GLU A C 1
ATOM 785 O O . GLU A 1 99 ? -2.512 6.281 6.439 1.00 95.69 99 GLU A O 1
ATOM 790 N N . ALA A 1 100 ? -3.466 4.967 7.991 1.00 93.56 100 ALA A N 1
ATOM 791 C CA . ALA A 1 100 ? -2.409 3.949 8.012 1.00 93.56 100 ALA A CA 1
ATOM 792 C C . ALA A 1 100 ? -2.451 2.940 6.841 1.00 93.56 100 ALA A C 1
ATOM 794 O O . ALA A 1 100 ? -1.463 2.256 6.563 1.00 93.56 100 ALA A O 1
ATOM 795 N N . LYS A 1 101 ? -3.573 2.842 6.113 1.00 93.38 101 LYS A N 1
ATOM 796 C CA . LYS A 1 101 ? -3.863 1.726 5.187 1.00 93.38 101 LYS A CA 1
ATOM 797 C C . LYS A 1 101 ? -2.803 1.428 4.127 1.00 93.38 101 LYS A C 1
ATOM 799 O O . LYS A 1 101 ? -2.600 0.275 3.748 1.00 93.38 101 LYS A O 1
ATOM 804 N N . PHE A 1 102 ? -2.147 2.458 3.594 1.00 91.94 102 PHE A N 1
ATOM 805 C CA . PHE A 1 102 ? -1.157 2.277 2.530 1.00 91.94 102 PHE A CA 1
ATOM 806 C C . PHE A 1 102 ? 0.196 1.806 3.063 1.00 91.94 102 PHE A C 1
ATOM 808 O O . PHE A 1 102 ? 0.886 1.069 2.355 1.00 91.94 102 PHE A O 1
ATOM 815 N N . GLU A 1 103 ? 0.550 2.207 4.284 1.00 91.06 103 GLU A N 1
ATOM 816 C CA . GLU A 1 103 ? 1.741 1.728 4.984 1.00 91.06 103 GLU A CA 1
ATOM 817 C C . GLU A 1 103 ? 1.561 0.258 5.372 1.00 91.06 103 GLU A C 1
ATOM 819 O O . GLU A 1 103 ? 2.403 -0.580 5.049 1.00 91.06 103 GLU A O 1
ATOM 824 N N . GLU A 1 104 ? 0.407 -0.095 5.939 1.00 90.00 104 GLU A N 1
ATOM 825 C CA . GLU A 1 104 ? 0.105 -1.477 6.318 1.00 90.00 104 GLU A CA 1
ATOM 826 C C . GLU A 1 104 ? 0.059 -2.418 5.102 1.00 90.00 104 GLU A C 1
ATOM 828 O O . GLU A 1 104 ? 0.653 -3.500 5.115 1.00 90.00 104 GLU A O 1
ATOM 833 N N . ALA A 1 105 ? -0.562 -1.986 3.999 1.00 90.25 105 ALA A N 1
ATOM 834 C CA . ALA A 1 105 ? -0.536 -2.739 2.747 1.00 90.25 105 ALA A CA 1
ATOM 835 C C . ALA A 1 105 ? 0.893 -2.961 2.233 1.00 90.25 105 ALA A C 1
ATOM 837 O O . ALA A 1 105 ? 1.201 -4.023 1.695 1.00 90.25 105 ALA A O 1
ATOM 838 N N . GLU A 1 106 ? 1.780 -1.980 2.388 1.00 87.75 106 GLU A N 1
ATOM 839 C CA . GLU A 1 106 ? 3.176 -2.121 1.990 1.00 87.75 106 GLU A CA 1
ATOM 840 C C . GLU A 1 106 ? 3.929 -3.143 2.850 1.00 87.75 106 GLU A C 1
ATOM 842 O O . GLU A 1 106 ? 4.657 -3.977 2.305 1.00 87.75 106 GLU A O 1
ATOM 847 N N . GLU A 1 107 ? 3.717 -3.143 4.164 1.00 86.56 107 GLU A N 1
ATOM 848 C CA . GLU A 1 107 ? 4.306 -4.133 5.073 1.00 86.56 107 GLU A CA 1
ATOM 849 C C . GLU A 1 107 ? 3.791 -5.555 4.804 1.00 86.56 107 GLU A C 1
ATOM 851 O O . GLU A 1 107 ? 4.574 -6.514 4.766 1.00 86.56 107 GLU A O 1
ATOM 856 N N . LEU A 1 108 ? 2.496 -5.709 4.509 1.00 86.81 108 LEU A N 1
ATOM 857 C CA . LEU A 1 108 ? 1.915 -6.989 4.094 1.00 86.81 108 LEU A CA 1
ATOM 858 C C . LEU A 1 108 ? 2.529 -7.495 2.783 1.00 86.81 108 LEU A C 1
ATOM 860 O O . LEU A 1 108 ? 2.845 -8.684 2.662 1.00 86.81 108 LEU A O 1
ATOM 864 N N . LEU A 1 109 ? 2.758 -6.603 1.817 1.00 84.69 109 LEU A N 1
ATOM 865 C CA . LEU A 1 109 ? 3.431 -6.947 0.565 1.00 84.69 109 LEU A CA 1
ATOM 866 C C . LEU A 1 109 ? 4.887 -7.355 0.798 1.00 84.69 109 LEU A C 1
ATOM 868 O O . LEU A 1 109 ? 5.302 -8.397 0.293 1.00 84.69 109 LEU A O 1
ATOM 872 N N . LYS A 1 110 ? 5.650 -6.609 1.609 1.00 80.31 110 LYS A N 1
ATOM 873 C CA . LYS A 1 110 ? 7.021 -6.988 2.007 1.00 80.31 110 LYS A CA 1
ATOM 874 C C . LYS A 1 110 ? 7.044 -8.388 2.626 1.00 80.31 110 LYS A C 1
ATOM 876 O O . LYS A 1 110 ? 7.875 -9.220 2.258 1.00 80.31 110 LYS A O 1
ATOM 881 N N . CYS A 1 111 ? 6.095 -8.689 3.512 1.00 79.25 111 CYS A N 1
ATOM 882 C CA . CYS A 1 111 ? 5.938 -10.017 4.103 1.00 79.25 111 CYS A CA 1
ATOM 883 C C . CYS A 1 111 ? 5.644 -11.105 3.058 1.00 79.25 111 CYS A C 1
ATOM 885 O O . CYS A 1 111 ? 6.226 -12.191 3.128 1.00 79.25 111 CYS A O 1
ATOM 887 N N . ALA A 1 112 ? 4.767 -10.828 2.092 1.00 77.44 112 ALA A N 1
ATOM 888 C CA . ALA A 1 112 ? 4.430 -11.762 1.021 1.00 77.44 112 ALA A CA 1
ATOM 889 C C . ALA A 1 112 ? 5.633 -12.045 0.107 1.00 77.44 112 ALA A C 1
ATOM 891 O O . ALA A 1 112 ? 5.937 -13.211 -0.145 1.00 77.44 112 ALA A O 1
ATOM 892 N N . TYR A 1 113 ? 6.371 -11.008 -0.304 1.00 69.06 113 TYR A N 1
ATOM 893 C CA . TYR A 1 113 ? 7.569 -11.142 -1.141 1.00 69.06 113 TYR A CA 1
ATOM 894 C C . TYR A 1 113 ? 8.698 -11.912 -0.455 1.00 69.06 113 TYR A C 1
ATOM 896 O O . TYR A 1 113 ? 9.338 -12.771 -1.063 1.00 69.06 113 TYR A O 1
ATOM 904 N N . ASN A 1 114 ? 8.903 -11.683 0.843 1.00 63.22 114 ASN A N 1
ATOM 905 C CA . ASN A 1 114 ? 9.881 -12.440 1.627 1.00 63.22 114 ASN A CA 1
ATOM 906 C C . ASN A 1 114 ? 9.527 -13.935 1.727 1.00 63.22 114 ASN A C 1
ATOM 908 O O . ASN A 1 114 ? 10.415 -14.774 1.901 1.00 63.22 114 ASN A O 1
ATOM 912 N N . ARG A 1 115 ? 8.239 -14.291 1.609 1.00 57.78 115 ARG A N 1
ATOM 913 C CA . ARG A 1 115 ? 7.790 -15.689 1.548 1.00 57.78 115 ARG A CA 1
ATOM 914 C C . ARG A 1 115 ? 7.944 -16.277 0.148 1.00 57.78 115 ARG A C 1
ATOM 916 O O . ARG A 1 115 ? 8.442 -17.395 0.041 1.00 57.78 115 ARG A O 1
ATOM 923 N N . THR A 1 116 ? 7.584 -15.557 -0.914 1.00 52.94 116 THR A N 1
ATOM 924 C CA . THR A 1 116 ? 7.741 -16.043 -2.298 1.00 52.94 116 THR A CA 1
ATOM 925 C C . THR A 1 116 ? 9.200 -16.141 -2.734 1.00 52.94 116 THR A C 1
ATOM 927 O O . THR A 1 116 ? 9.527 -17.061 -3.474 1.00 52.94 116 THR A O 1
ATOM 930 N N . GLY A 1 117 ? 10.111 -15.330 -2.185 1.00 47.94 117 GLY A N 1
ATOM 931 C CA . GLY A 1 117 ? 11.560 -15.509 -2.359 1.00 47.94 117 GLY A CA 1
ATOM 932 C C . GLY A 1 117 ? 12.109 -16.843 -1.821 1.00 47.94 117 GLY A C 1
ATOM 933 O O . GLY A 1 117 ? 13.208 -17.247 -2.193 1.00 47.94 117 GLY A O 1
ATOM 934 N N . ARG A 1 118 ? 11.348 -17.561 -0.977 1.00 44.06 118 ARG A N 1
ATOM 935 C CA . ARG A 1 118 ? 11.659 -18.938 -0.541 1.00 44.06 118 ARG A CA 1
ATOM 936 C C . ARG A 1 118 ? 10.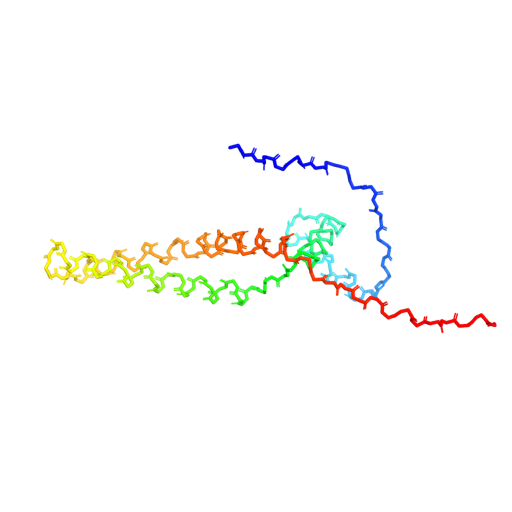965 -20.015 -1.372 1.00 44.06 118 ARG A C 1
ATOM 938 O O . ARG A 1 118 ? 11.338 -21.182 -1.276 1.00 44.06 118 ARG A O 1
ATOM 945 N N . VAL A 1 119 ? 9.965 -19.654 -2.172 1.00 38.88 119 VAL A N 1
ATOM 946 C CA . VAL A 1 119 ? 9.276 -20.590 -3.060 1.00 38.88 119 VAL A CA 1
ATOM 947 C C . VAL A 1 119 ? 9.980 -20.532 -4.408 1.00 38.88 119 VAL A C 1
ATOM 949 O O . VAL A 1 119 ? 9.660 -19.726 -5.276 1.00 38.88 119 VAL A O 1
ATOM 952 N N . HIS A 1 120 ? 10.990 -21.386 -4.556 1.00 36.47 120 HIS A N 1
ATOM 953 C CA . HIS A 1 120 ? 11.652 -21.650 -5.825 1.00 36.47 120 HIS A CA 1
ATOM 954 C C . HIS A 1 120 ? 10.607 -22.174 -6.823 1.00 36.47 120 HIS A C 1
ATOM 956 O O . HIS A 1 120 ? 10.278 -23.357 -6.826 1.00 36.47 120 HIS A O 1
ATOM 962 N N . LEU A 1 121 ? 10.031 -21.288 -7.638 1.00 34.16 121 LEU A N 1
ATOM 963 C CA . LEU A 1 121 ? 9.272 -21.700 -8.812 1.00 34.16 121 LEU A CA 1
ATOM 964 C C . LEU A 1 121 ? 10.291 -22.179 -9.854 1.00 34.16 121 LEU A C 1
ATOM 966 O O . LEU A 1 121 ? 11.131 -21.379 -10.279 1.00 34.16 121 LEU A O 1
ATOM 970 N N . PRO A 1 122 ? 10.269 -23.461 -10.262 1.00 32.53 122 PRO A N 1
ATOM 971 C CA . PRO A 1 122 ? 11.155 -23.935 -11.305 1.00 32.53 122 PRO A CA 1
ATOM 972 C C . PRO A 1 122 ? 10.691 -23.298 -12.613 1.00 32.53 122 PRO A C 1
ATOM 974 O O . PRO A 1 122 ? 9.687 -23.699 -13.197 1.00 32.53 122 PRO A O 1
ATOM 977 N N . ILE A 1 123 ? 11.410 -22.278 -13.078 1.00 39.81 123 ILE A N 1
ATOM 978 C CA . ILE A 1 123 ? 11.239 -21.783 -14.441 1.00 39.81 123 ILE A CA 1
ATOM 979 C C . ILE A 1 123 ? 11.829 -22.858 -15.355 1.00 39.81 123 ILE A C 1
ATOM 981 O O . ILE A 1 123 ? 13.031 -22.889 -15.618 1.00 39.81 123 ILE A O 1
ATOM 985 N N . SER A 1 124 ? 10.985 -23.780 -15.814 1.00 36.38 124 SER A N 1
ATOM 986 C CA . SER A 1 124 ? 11.329 -24.709 -16.882 1.00 36.38 124 SER A CA 1
ATOM 987 C C . SER A 1 124 ? 11.502 -23.915 -18.177 1.00 36.38 124 SER A C 1
ATOM 989 O O . SER A 1 124 ? 10.533 -23.617 -18.876 1.00 36.38 124 SER A O 1
ATOM 991 N N . TYR A 1 125 ? 12.743 -23.555 -18.497 1.00 34.62 125 TYR A N 1
ATOM 992 C CA . TYR A 1 125 ? 13.105 -23.096 -19.833 1.00 34.62 125 TYR A CA 1
ATOM 993 C C . TYR A 1 125 ? 12.966 -24.270 -20.809 1.00 34.62 125 TYR A C 1
ATOM 995 O O . TYR A 1 125 ? 13.811 -25.163 -20.858 1.00 34.62 125 TYR A O 1
ATOM 1003 N N . SER A 1 126 ? 11.903 -24.261 -21.614 1.00 34.00 126 SER A N 1
ATOM 1004 C CA . SER A 1 126 ? 11.858 -25.038 -22.851 1.00 34.00 126 SER A CA 1
ATOM 1005 C C . SER A 1 126 ? 12.814 -24.387 -23.849 1.00 34.00 126 SER A C 1
ATOM 1007 O O . SER A 1 126 ? 12.495 -23.366 -24.458 1.00 34.00 126 SER A O 1
ATOM 1009 N N . ALA A 1 127 ? 14.006 -24.963 -23.996 1.00 36.53 127 ALA A N 1
ATOM 1010 C CA . ALA A 1 127 ? 14.954 -24.593 -25.035 1.00 36.53 127 ALA A CA 1
ATOM 1011 C C . ALA A 1 127 ? 14.363 -24.932 -26.413 1.00 36.53 127 ALA A C 1
ATOM 1013 O O . ALA A 1 127 ? 14.435 -26.070 -26.875 1.00 36.53 127 ALA A O 1
ATOM 1014 N N . ALA A 1 128 ? 13.789 -23.937 -27.088 1.00 36.09 128 ALA A N 1
ATOM 1015 C CA . ALA A 1 128 ? 13.566 -24.021 -28.522 1.00 36.09 128 ALA A CA 1
ATOM 1016 C C . ALA A 1 128 ? 14.940 -24.016 -29.211 1.00 36.09 128 ALA A C 1
ATOM 1018 O O . ALA A 1 128 ? 15.632 -22.998 -29.254 1.00 36.09 128 ALA A O 1
ATOM 1019 N N . LYS A 1 129 ? 15.356 -25.185 -29.710 1.00 44.09 129 LYS A N 1
ATOM 1020 C CA . LYS A 1 129 ? 16.481 -25.328 -30.638 1.00 44.09 129 LYS A CA 1
ATOM 1021 C C . LYS A 1 129 ? 16.177 -24.511 -31.898 1.00 44.09 129 LYS A C 1
ATOM 1023 O O . LYS A 1 129 ? 15.382 -24.932 -32.728 1.00 44.09 129 LYS A O 1
ATOM 1028 N N . GLY A 1 130 ? 16.812 -23.349 -32.025 1.00 35.47 130 GLY A N 1
ATOM 1029 C CA . GLY A 1 130 ? 16.933 -22.615 -33.281 1.00 35.47 130 GLY A CA 1
ATOM 1030 C C . GLY A 1 130 ? 18.172 -23.103 -34.020 1.00 35.47 130 GLY A C 1
ATOM 1031 O O . GLY A 1 130 ? 19.299 -22.781 -33.647 1.00 35.47 130 GLY A O 1
ATOM 1032 N N . GLU A 1 131 ? 17.940 -23.950 -35.010 1.00 38.81 131 GLU A N 1
ATOM 1033 C CA . GLU A 1 131 ? 18.920 -24.547 -35.906 1.00 38.81 131 GLU A CA 1
ATOM 1034 C C . GLU A 1 131 ? 19.639 -23.458 -36.721 1.00 38.81 131 GLU A C 1
ATOM 1036 O O . GLU A 1 131 ? 19.008 -22.557 -37.273 1.00 38.81 131 GLU A O 1
ATOM 1041 N N . ARG A 1 132 ? 20.975 -23.523 -36.774 1.00 39.94 132 ARG A N 1
ATOM 1042 C CA . ARG A 1 132 ? 21.781 -22.692 -37.675 1.00 39.94 132 ARG A CA 1
ATOM 1043 C C . ARG A 1 132 ? 21.478 -23.090 -39.116 1.00 39.94 132 ARG A C 1
ATOM 1045 O O . ARG A 1 132 ? 21.640 -24.268 -39.431 1.00 39.94 132 ARG A O 1
ATOM 1052 N N . ARG A 1 133 ? 21.200 -22.114 -39.977 1.00 48.03 133 ARG A N 1
ATOM 1053 C CA . ARG A 1 133 ? 21.680 -22.060 -41.364 1.00 48.03 133 ARG A CA 1
ATOM 1054 C C . ARG A 1 133 ? 21.755 -20.613 -41.821 1.00 48.03 133 ARG A C 1
ATOM 1056 O O . ARG A 1 133 ? 20.800 -19.867 -41.524 1.00 48.03 133 ARG A O 1
#

pLDDT: mean 79.05, std 21.45, range [30.78, 97.75]

Radius of gyration: 22.5 Å; chains: 1; bounding box: 49×38×68 Å

Foldseek 3Di:
DDCPPPPPVDDPDDDDDDDDPVVVVVLCVVCVVVVHDSVVSVVVVVVCVVLDPQDPVNLVVQLVVQLVVQLVVVVVVCCVPVVDDDPVNSVVSSVVSNVCSNVVSVVVVVVVSVVVVPVPDPPPPPDDDPDDD

Sequence (133 aa):
MLSVMEKTTNRTKRIGVRVHEDVFNRLRQFSMNEEKTLGEWCSERLTELAWGFVTPFAKALLAEIAASQDITVQLLFAIATQGRLTREKVTEITAAAHEAKFEEAEELLKCAYNRTGRVHLPISYSAAKGERR

Secondary structure (DSSP, 8-state):
--------------------HHHHHHHHHHHHHTT--HHHHHHHHHHHHHH-PPPHHHHHHHHHHHHHHHHHHHHHHHHHHHSS--HHHHHHHHHHHHHHHHHHHHHHHHHHHHHHTTS--------------